Protein AF-A0A2P5XMX1-F1 (afdb_monomer_lite)

Foldseek 3Di:
DDDDDDDPPPCPPDDDLVPDDLVVLLVVLLPDALVVLVVQLVVDVSSVVSSQDLSSLVSNDDPCLVVLDDPPDDDPGSVRVVVVCVVPVVSVCPPDDPPPPDDD

Structure (mmCIF, N/CA/C/O backbone):
data_AF-A0A2P5XMX1-F1
#
_entry.id   AF-A0A2P5XMX1-F1
#
loop_
_atom_site.group_PDB
_atom_site.id
_atom_site.type_symbol
_atom_site.label_atom_id
_atom_site.label_alt_id
_atom_site.label_comp_id
_atom_site.label_asym_id
_atom_site.label_entity_id
_atom_site.label_seq_id
_atom_site.pdbx_PDB_ins_code
_atom_site.Cartn_x
_atom_site.Cartn_y
_atom_site.Cartn_z
_atom_site.occupancy
_atom_site.B_iso_or_equiv
_atom_site.auth_seq_id
_atom_site.auth_comp_id
_atom_site.auth_asym_id
_atom_site.auth_atom_id
_atom_site.pdbx_PDB_model_num
ATOM 1 N N . MET A 1 1 ? 3.259 -7.340 -61.001 1.00 43.78 1 MET A N 1
ATOM 2 C CA . MET A 1 1 ? 2.345 -7.629 -59.879 1.00 43.78 1 MET A CA 1
ATOM 3 C C . MET A 1 1 ? 3.199 -8.275 -58.802 1.00 43.78 1 MET A C 1
ATOM 5 O O . MET A 1 1 ? 3.429 -9.470 -58.865 1.00 43.78 1 MET A O 1
ATOM 9 N N . GLU A 1 2 ? 3.802 -7.479 -57.920 1.00 40.09 2 GLU A N 1
ATOM 10 C CA . GLU A 1 2 ? 4.552 -8.007 -56.773 1.00 40.09 2 GLU A CA 1
ATOM 11 C C . GLU A 1 2 ? 3.917 -7.401 -55.525 1.00 40.09 2 GLU A C 1
ATOM 13 O O . GLU A 1 2 ? 4.045 -6.212 -55.240 1.00 40.09 2 GLU A O 1
ATOM 18 N N . GLU A 1 3 ? 3.112 -8.222 -54.863 1.00 47.44 3 GLU A N 1
ATOM 19 C CA . GLU A 1 3 ? 2.411 -7.895 -53.634 1.00 47.44 3 GLU A CA 1
ATOM 20 C C . GLU A 1 3 ? 3.417 -7.974 -52.480 1.00 47.44 3 GLU A C 1
ATOM 22 O O . GLU A 1 3 ? 3.814 -9.058 -52.052 1.00 47.44 3 GLU A O 1
ATOM 27 N N . ARG A 1 4 ? 3.866 -6.824 -51.970 1.00 54.03 4 ARG A N 1
ATOM 28 C CA . ARG A 1 4 ? 4.616 -6.785 -50.711 1.00 54.03 4 ARG A CA 1
ATOM 29 C C . ARG A 1 4 ? 3.644 -6.605 -49.559 1.00 54.03 4 ARG A C 1
ATOM 31 O O . ARG A 1 4 ? 3.264 -5.499 -49.194 1.00 54.03 4 ARG A O 1
ATOM 38 N N . LYS A 1 5 ? 3.261 -7.753 -49.006 1.00 51.47 5 LYS A N 1
ATOM 39 C CA . LYS A 1 5 ? 2.543 -7.939 -47.747 1.00 51.47 5 LYS A CA 1
ATOM 40 C C . LYS A 1 5 ? 3.313 -7.265 -46.606 1.00 51.47 5 LYS A C 1
ATOM 42 O O . LYS A 1 5 ? 4.246 -7.838 -46.044 1.00 51.47 5 LYS A O 1
ATOM 47 N N . GLY A 1 6 ? 2.933 -6.029 -46.291 1.00 54.59 6 GLY A N 1
ATOM 48 C CA . GLY A 1 6 ? 3.405 -5.307 -45.115 1.00 54.59 6 GLY A CA 1
ATOM 49 C C . GLY A 1 6 ? 2.966 -6.046 -43.855 1.00 54.59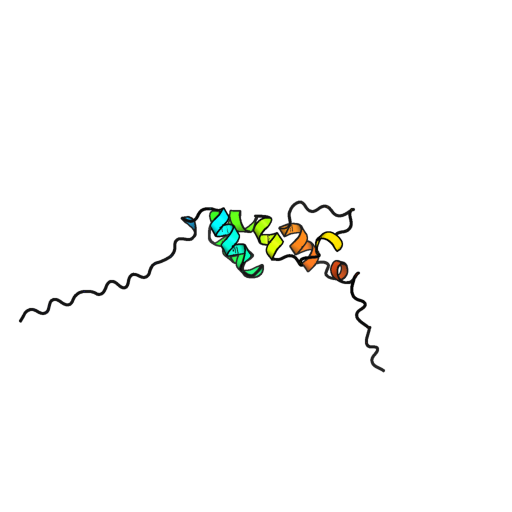 6 GLY A C 1
ATOM 50 O O . GLY A 1 6 ? 1.775 -6.186 -43.584 1.00 54.59 6 GLY A O 1
ATOM 51 N N . LYS A 1 7 ? 3.940 -6.569 -43.112 1.00 53.81 7 LYS A N 1
ATOM 52 C CA . LYS A 1 7 ? 3.756 -7.155 -41.784 1.00 53.81 7 LYS A CA 1
ATOM 53 C C . LYS A 1 7 ? 3.284 -6.029 -40.862 1.00 53.81 7 LYS A C 1
ATOM 55 O O . LYS A 1 7 ? 4.067 -5.148 -40.527 1.00 53.81 7 LYS A O 1
ATOM 60 N N . GLY A 1 8 ? 2.002 -6.030 -40.506 1.00 50.06 8 GLY A N 1
ATOM 61 C CA . GLY A 1 8 ? 1.496 -5.190 -39.429 1.00 50.06 8 GLY A CA 1
ATOM 62 C C . GLY A 1 8 ? 2.151 -5.642 -38.132 1.00 50.06 8 GLY A C 1
ATOM 63 O O . GLY A 1 8 ? 1.774 -6.671 -37.574 1.00 50.06 8 GLY A O 1
ATOM 64 N N . GLU A 1 9 ? 3.175 -4.920 -37.695 1.00 50.25 9 GLU A N 1
ATOM 65 C CA . GLU A 1 9 ? 3.702 -5.053 -36.348 1.00 50.25 9 GLU A CA 1
ATOM 66 C C . GLU A 1 9 ? 2.645 -4.462 -35.415 1.00 50.25 9 GLU A C 1
ATOM 68 O O . GLU A 1 9 ? 2.425 -3.253 -35.359 1.00 50.25 9 GLU A O 1
ATOM 73 N N . VAL A 1 10 ? 1.889 -5.341 -34.763 1.00 60.31 10 VAL A N 1
ATOM 74 C CA . VAL A 1 10 ? 0.963 -4.938 -33.712 1.00 60.31 10 VAL A CA 1
ATOM 75 C C . VAL A 1 10 ? 1.844 -4.452 -32.569 1.00 60.31 10 VAL A C 1
ATOM 77 O O . VAL A 1 10 ? 2.467 -5.265 -31.890 1.00 60.31 10 VAL A O 1
ATOM 80 N N . MET A 1 11 ? 1.950 -3.135 -32.387 1.00 56.75 11 MET A N 1
ATOM 81 C CA . MET A 1 11 ? 2.649 -2.557 -31.244 1.00 56.75 11 MET A CA 1
ATOM 82 C C . MET A 1 11 ? 1.837 -2.871 -29.988 1.00 56.75 11 MET A C 1
ATOM 84 O O . MET A 1 11 ? 1.002 -2.089 -29.540 1.00 56.75 11 MET A O 1
ATOM 88 N N . SER A 1 12 ? 2.048 -4.066 -29.439 1.00 58.38 12 SER A N 1
ATOM 89 C CA . SER A 1 12 ? 1.641 -4.405 -28.085 1.00 58.38 12 SER A CA 1
ATOM 90 C C . SER A 1 12 ? 2.536 -3.595 -27.159 1.00 58.38 12 SER A C 1
ATOM 92 O O . SER A 1 12 ? 3.596 -4.061 -26.751 1.00 58.38 12 SER A O 1
ATOM 94 N N . GLY A 1 13 ? 2.145 -2.348 -26.892 1.00 63.28 13 GLY A N 1
ATOM 95 C CA . GLY A 1 13 ? 2.821 -1.489 -25.932 1.00 63.28 13 GLY A CA 1
ATOM 96 C C . GLY A 1 13 ? 2.723 -2.113 -24.546 1.00 63.28 13 GLY A C 1
ATOM 97 O O . GLY A 1 13 ? 1.751 -1.897 -23.829 1.00 63.28 13 GLY A O 1
ATOM 98 N N . THR A 1 14 ? 3.710 -2.923 -24.174 1.00 70.50 14 THR A N 1
ATOM 99 C CA . THR A 1 14 ? 3.880 -3.377 -22.799 1.00 70.50 14 THR A CA 1
ATOM 100 C C . THR A 1 14 ? 4.365 -2.183 -21.989 1.00 70.50 14 THR A C 1
ATOM 102 O O . THR A 1 14 ? 5.472 -1.693 -22.211 1.00 70.50 14 THR A O 1
ATOM 105 N N . LEU A 1 15 ? 3.529 -1.685 -21.079 1.00 76.25 15 LEU A N 1
ATOM 106 C CA . LEU A 1 15 ? 3.942 -0.670 -20.116 1.00 76.25 15 LEU A CA 1
ATOM 107 C C . LEU A 1 15 ? 4.872 -1.321 -19.091 1.00 76.25 15 LEU A C 1
ATOM 109 O O . LEU A 1 15 ? 4.445 -2.184 -18.322 1.00 76.25 15 LEU A O 1
ATOM 113 N N . ASP A 1 16 ? 6.134 -0.903 -19.079 1.00 84.50 16 ASP A N 1
ATOM 114 C CA . ASP A 1 16 ? 7.068 -1.286 -18.028 1.00 84.50 16 ASP A CA 1
ATOM 115 C C . ASP A 1 16 ? 6.829 -0.418 -16.787 1.00 84.50 16 ASP A C 1
ATOM 117 O O . ASP A 1 16 ? 7.285 0.723 -16.697 1.00 84.50 16 ASP A O 1
ATOM 121 N N . LEU A 1 17 ? 6.096 -0.970 -15.817 1.00 84.56 17 LEU A N 1
ATOM 122 C CA . LEU A 1 17 ? 5.835 -0.308 -14.538 1.00 84.56 17 LEU A CA 1
ATOM 123 C C . LEU A 1 17 ? 7.125 -0.002 -13.767 1.00 84.56 17 LEU A C 1
ATOM 125 O O . LEU A 1 17 ? 7.126 0.922 -12.960 1.00 84.56 17 LEU A O 1
ATOM 129 N N . SER A 1 18 ? 8.214 -0.743 -14.004 1.00 81.56 18 SER A N 1
ATOM 130 C CA . SER A 1 18 ? 9.486 -0.527 -13.307 1.00 81.56 18 SER A CA 1
ATOM 131 C C . SER A 1 18 ? 10.253 0.705 -13.798 1.00 81.56 18 SER A C 1
ATOM 133 O O . SER A 1 18 ? 11.106 1.215 -13.075 1.00 81.56 18 SER A O 1
ATOM 135 N N . ALA A 1 19 ? 9.912 1.227 -14.981 1.00 88.06 19 ALA A N 1
ATOM 136 C CA . ALA A 1 19 ? 10.492 2.448 -15.533 1.00 88.06 19 ALA A CA 1
ATOM 137 C C . ALA A 1 19 ? 9.829 3.732 -14.996 1.00 88.06 19 ALA A C 1
ATOM 139 O O . ALA A 1 19 ? 10.305 4.837 -15.268 1.00 88.06 19 ALA A O 1
ATOM 140 N N . LEU A 1 20 ? 8.720 3.612 -14.257 1.00 92.06 20 LEU A N 1
ATOM 141 C CA . LEU A 1 20 ? 8.031 4.752 -13.661 1.00 92.06 20 LEU A CA 1
ATOM 142 C C . LEU A 1 20 ? 8.734 5.206 -12.369 1.00 92.06 20 LEU A C 1
ATOM 144 O O . LEU A 1 20 ? 9.273 4.378 -11.633 1.00 92.06 20 LEU A O 1
ATOM 148 N N . PRO A 1 21 ? 8.683 6.507 -12.027 1.00 94.50 21 PRO A N 1
ATOM 149 C CA . PRO A 1 21 ? 9.100 6.978 -10.712 1.00 94.50 21 PRO A CA 1
ATOM 150 C C . PRO A 1 21 ? 8.340 6.260 -9.590 1.00 94.50 21 PRO A C 1
ATOM 152 O O . PRO A 1 21 ? 7.146 5.979 -9.723 1.00 94.50 21 PRO A O 1
ATOM 155 N N . LEU A 1 22 ? 9.008 6.022 -8.458 1.00 93.81 22 LEU A N 1
ATOM 156 C CA . LEU A 1 22 ? 8.426 5.292 -7.327 1.00 93.81 22 LEU A CA 1
ATOM 157 C C . LEU A 1 22 ? 7.114 5.919 -6.827 1.00 93.81 22 LEU A C 1
ATOM 159 O O . LEU A 1 22 ? 6.179 5.193 -6.496 1.00 93.81 22 LEU A O 1
ATOM 163 N N . ASP A 1 23 ? 7.012 7.247 -6.827 1.00 95.06 23 ASP A N 1
ATOM 164 C CA . ASP A 1 23 ? 5.797 7.961 -6.419 1.00 95.06 23 ASP A CA 1
ATOM 165 C C . ASP A 1 23 ? 4.618 7.686 -7.360 1.00 95.06 23 ASP A C 1
ATOM 167 O O . ASP A 1 23 ? 3.486 7.510 -6.909 1.00 95.06 23 ASP A O 1
ATOM 171 N N . CYS A 1 24 ? 4.873 7.574 -8.669 1.00 95.69 24 CYS A N 1
ATOM 172 C CA . CYS A 1 24 ? 3.848 7.206 -9.643 1.00 95.69 24 CYS A CA 1
ATOM 173 C C . CYS A 1 24 ? 3.370 5.770 -9.418 1.00 95.69 24 CYS A C 1
ATOM 175 O O . CYS A 1 24 ? 2.169 5.516 -9.442 1.00 95.69 24 CYS A O 1
ATOM 177 N N . ILE A 1 25 ? 4.295 4.841 -9.159 1.00 96.06 25 ILE A N 1
ATOM 178 C CA . ILE A 1 25 ? 3.961 3.447 -8.837 1.00 96.06 25 ILE A CA 1
ATOM 179 C C . ILE A 1 25 ? 3.129 3.392 -7.551 1.00 96.06 25 ILE A C 1
ATOM 181 O O . ILE A 1 25 ? 2.081 2.755 -7.518 1.00 96.06 25 ILE A O 1
ATOM 185 N N . THR A 1 26 ? 3.556 4.108 -6.512 1.00 97.19 26 THR A N 1
ATOM 186 C CA . THR A 1 26 ? 2.865 4.213 -5.217 1.00 97.19 26 THR A CA 1
ATOM 187 C C . THR A 1 26 ? 1.437 4.726 -5.399 1.00 97.19 26 THR A C 1
ATOM 189 O O . THR A 1 26 ? 0.498 4.135 -4.868 1.00 97.19 26 THR A O 1
ATOM 192 N N . LEU A 1 27 ? 1.255 5.775 -6.208 1.00 96.44 27 LEU A N 1
ATOM 193 C CA . LEU A 1 27 ? -0.058 6.320 -6.542 1.00 96.44 27 LEU A CA 1
ATOM 194 C C . LEU A 1 27 ? -0.920 5.320 -7.323 1.00 96.44 27 LEU A C 1
ATOM 196 O O . LEU A 1 27 ? -2.097 5.174 -7.032 1.00 96.44 27 LEU A O 1
ATOM 200 N N . ILE A 1 28 ? -0.358 4.600 -8.297 1.00 95.81 28 ILE A N 1
ATOM 201 C CA . ILE A 1 28 ? -1.102 3.559 -9.021 1.00 95.81 28 ILE A CA 1
ATOM 202 C C . ILE A 1 28 ? -1.591 2.485 -8.044 1.00 95.81 28 ILE A C 1
ATOM 204 O O . ILE A 1 28 ? -2.759 2.104 -8.087 1.00 95.81 28 ILE A O 1
ATOM 208 N N . ILE A 1 29 ? -0.720 2.020 -7.144 1.00 96.69 29 ILE A N 1
ATOM 209 C CA . ILE A 1 29 ? -1.051 0.973 -6.172 1.00 96.69 29 ILE A CA 1
ATOM 210 C C . ILE A 1 29 ? -2.107 1.450 -5.169 1.00 96.69 29 ILE A C 1
ATOM 212 O O . ILE A 1 29 ? -2.976 0.657 -4.809 1.00 96.69 29 ILE A O 1
ATOM 216 N N . SER A 1 30 ? -2.105 2.720 -4.757 1.00 97.25 30 SER A N 1
ATOM 217 C CA . SER A 1 30 ? -3.128 3.254 -3.844 1.00 97.25 30 SER A CA 1
ATOM 218 C C . SER A 1 30 ? -4.545 3.249 -4.444 1.00 97.25 30 SER A C 1
ATOM 220 O O . SER A 1 30 ? -5.529 3.219 -3.712 1.00 97.25 30 SER A O 1
ATOM 222 N N . PHE A 1 31 ? -4.677 3.188 -5.774 1.00 96.19 31 PHE A N 1
ATOM 223 C CA . PHE A 1 31 ? -5.966 2.996 -6.453 1.00 96.19 31 PHE A CA 1
ATOM 224 C C . PHE A 1 31 ? -6.369 1.524 -6.637 1.00 96.19 31 PHE A C 1
ATOM 226 O O . PHE A 1 31 ? -7.438 1.241 -7.182 1.00 96.19 31 PHE A O 1
ATOM 233 N N . THR A 1 32 ? -5.533 0.575 -6.214 1.00 96.12 32 THR A N 1
ATOM 234 C CA . THR A 1 32 ? -5.844 -0.861 -6.275 1.00 96.12 32 THR A CA 1
ATOM 235 C C . THR A 1 32 ? -6.531 -1.346 -4.997 1.00 96.12 32 THR A C 1
ATOM 237 O O . THR A 1 32 ? -6.828 -0.566 -4.096 1.00 96.12 32 THR A O 1
ATOM 240 N N . SER A 1 33 ? -6.819 -2.646 -4.897 1.00 96.12 33 SER A N 1
ATOM 241 C CA . SER A 1 33 ? -7.261 -3.235 -3.633 1.00 96.12 33 SER A CA 1
ATOM 242 C C . SER A 1 33 ? -6.062 -3.637 -2.755 1.00 96.12 33 SER A C 1
ATOM 244 O O . SER A 1 33 ? -5.008 -3.991 -3.288 1.00 96.12 33 SER A O 1
ATOM 246 N N . PRO A 1 34 ? -6.217 -3.721 -1.419 1.00 95.56 34 PRO A N 1
ATOM 247 C CA . PRO A 1 34 ? -5.166 -4.225 -0.525 1.00 95.56 34 PRO A CA 1
ATOM 248 C C . PRO A 1 34 ? -4.650 -5.615 -0.923 1.00 95.56 34 PRO A C 1
ATOM 250 O O . PRO A 1 34 ? -3.466 -5.921 -0.801 1.00 95.56 34 PRO A O 1
ATOM 253 N N . ARG A 1 35 ? -5.541 -6.468 -1.449 1.00 95.94 35 ARG A N 1
ATOM 254 C CA . ARG A 1 35 ? -5.185 -7.796 -1.958 1.00 95.94 35 ARG A CA 1
ATOM 255 C C . ARG A 1 35 ? -4.294 -7.706 -3.194 1.00 95.94 35 ARG A C 1
ATOM 257 O O . ARG A 1 35 ? -3.359 -8.495 -3.315 1.00 95.94 35 ARG A O 1
ATOM 264 N N . ASP A 1 36 ? -4.599 -6.793 -4.108 1.00 96.69 36 ASP A N 1
ATOM 265 C CA . ASP A 1 36 ? -3.814 -6.608 -5.327 1.00 96.69 36 ASP A CA 1
ATOM 266 C C . ASP A 1 36 ? -2.462 -5.973 -5.012 1.00 96.69 36 ASP A C 1
ATOM 268 O O . ASP A 1 36 ? -1.455 -6.454 -5.521 1.00 96.69 36 ASP A O 1
ATOM 272 N N . ALA A 1 37 ? -2.403 -5.011 -4.087 1.00 96.62 37 ALA A N 1
ATOM 273 C CA . ALA A 1 37 ? -1.145 -4.474 -3.572 1.00 96.62 37 ALA A CA 1
ATOM 274 C C . ALA A 1 37 ? -0.225 -5.593 -3.042 1.00 96.62 37 ALA A C 1
ATOM 276 O O . ALA A 1 37 ? 0.924 -5.699 -3.462 1.00 96.62 37 ALA A O 1
ATOM 277 N N . CYS A 1 38 ? -0.745 -6.510 -2.216 1.00 94.81 38 CYS A N 1
ATOM 278 C CA . CYS A 1 38 ? 0.023 -7.668 -1.737 1.00 94.81 38 CYS A CA 1
ATOM 279 C C . CYS A 1 38 ? 0.491 -8.619 -2.851 1.00 94.81 38 CYS A C 1
ATOM 281 O O . CYS A 1 38 ? 1.466 -9.339 -2.669 1.00 94.81 38 CYS A O 1
ATOM 283 N N . ARG A 1 39 ? -0.208 -8.685 -3.989 1.00 96.56 39 ARG A N 1
ATOM 284 C CA . ARG A 1 39 ? 0.227 -9.491 -5.141 1.00 96.56 39 ARG A CA 1
ATOM 285 C C . ARG A 1 39 ? 1.294 -8.768 -5.951 1.00 96.56 39 ARG A C 1
ATOM 287 O O . ARG A 1 39 ? 2.252 -9.399 -6.384 1.00 96.56 39 ARG A O 1
ATOM 294 N N . LEU A 1 40 ? 1.134 -7.459 -6.135 1.00 95.06 40 LEU A N 1
ATOM 295 C CA . LEU A 1 40 ? 2.079 -6.607 -6.851 1.00 95.06 40 LEU A CA 1
ATOM 296 C C . LEU A 1 40 ? 3.440 -6.560 -6.153 1.00 95.06 40 LEU A C 1
ATOM 298 O O . LEU A 1 40 ? 4.459 -6.560 -6.841 1.00 95.06 40 LEU A O 1
ATOM 302 N N . SER A 1 41 ? 3.476 -6.612 -4.817 1.00 95.38 41 SER A N 1
ATOM 303 C CA . SER A 1 41 ? 4.731 -6.630 -4.053 1.00 95.38 41 SER A CA 1
ATOM 304 C C . SER A 1 41 ? 5.652 -7.800 -4.420 1.00 95.38 41 SER A C 1
ATOM 306 O O . SER A 1 41 ? 6.869 -7.692 -4.319 1.00 95.38 41 SER A O 1
ATOM 308 N N . LEU A 1 42 ? 5.090 -8.913 -4.901 1.00 95.94 42 LEU A N 1
ATOM 309 C CA . LEU A 1 42 ? 5.840 -10.117 -5.263 1.00 95.94 42 LEU A CA 1
ATOM 310 C C . LEU A 1 42 ? 6.402 -10.079 -6.692 1.00 95.94 42 LEU A C 1
ATOM 312 O O . LEU A 1 42 ? 7.178 -10.957 -7.062 1.00 95.94 42 LEU A O 1
ATOM 316 N N . VAL A 1 43 ? 5.996 -9.103 -7.508 1.00 93.12 43 VAL A N 1
ATOM 317 C CA . VAL A 1 43 ? 6.340 -9.052 -8.938 1.00 93.12 43 VAL A CA 1
ATOM 318 C C . VAL A 1 43 ? 7.710 -8.415 -9.169 1.00 93.12 43 VAL A C 1
ATOM 320 O O . VAL A 1 43 ? 8.466 -8.877 -10.020 1.00 93.12 43 VAL A O 1
ATOM 323 N N . SER A 1 44 ? 8.045 -7.352 -8.434 1.00 92.50 44 SER A N 1
ATOM 324 C CA . SER A 1 44 ? 9.334 -6.665 -8.561 1.00 92.50 44 SER A CA 1
ATOM 325 C C . SER A 1 44 ? 9.718 -5.933 -7.279 1.00 92.50 44 SER A C 1
ATOM 327 O O . SER A 1 44 ? 8.873 -5.618 -6.443 1.00 92.50 44 SER A O 1
ATOM 329 N N . THR A 1 45 ? 11.002 -5.607 -7.137 1.00 93.50 45 THR A N 1
ATOM 330 C CA . THR A 1 45 ? 11.510 -4.842 -5.989 1.00 93.50 45 THR A CA 1
ATOM 331 C C . THR A 1 45 ? 10.938 -3.427 -5.932 1.00 93.50 45 THR A C 1
ATOM 333 O O . THR A 1 45 ? 10.615 -2.959 -4.846 1.00 93.50 45 THR A O 1
ATOM 336 N N . ALA A 1 46 ? 10.752 -2.767 -7.080 1.00 93.56 46 ALA A N 1
ATOM 337 C CA . ALA A 1 46 ? 10.145 -1.437 -7.149 1.00 93.56 46 ALA A CA 1
ATOM 338 C C . ALA A 1 46 ? 8.682 -1.452 -6.679 1.00 93.56 46 ALA A C 1
ATOM 340 O O . ALA A 1 46 ? 8.273 -0.593 -5.898 1.00 93.56 46 ALA A O 1
ATOM 341 N N . LEU A 1 47 ? 7.912 -2.463 -7.103 1.00 94.69 47 LEU A N 1
ATOM 342 C CA . LEU A 1 47 ? 6.542 -2.654 -6.634 1.00 94.69 47 LEU A CA 1
ATOM 343 C C . LEU A 1 47 ? 6.522 -2.985 -5.143 1.00 94.69 47 LEU A C 1
ATOM 345 O O . LEU A 1 47 ? 5.750 -2.372 -4.419 1.00 94.69 47 LEU A O 1
ATOM 349 N N . ASN A 1 48 ? 7.407 -3.864 -4.664 1.00 95.88 48 ASN A N 1
ATOM 350 C CA . ASN A 1 48 ? 7.537 -4.159 -3.238 1.00 95.88 48 ASN A CA 1
ATOM 351 C C . ASN A 1 48 ? 7.789 -2.888 -2.411 1.00 95.88 48 ASN A C 1
ATOM 353 O O . ASN A 1 48 ? 7.088 -2.624 -1.438 1.00 95.88 48 ASN A O 1
ATOM 357 N N . SER A 1 49 ? 8.747 -2.057 -2.827 1.00 95.62 49 SER A N 1
ATOM 358 C CA . SER A 1 49 ? 9.039 -0.787 -2.157 1.00 95.62 49 SER A CA 1
ATOM 359 C C . SER A 1 49 ? 7.832 0.150 -2.141 1.00 95.62 49 SER A C 1
ATOM 361 O O . SER A 1 49 ? 7.539 0.737 -1.102 1.00 95.62 49 SER A O 1
ATOM 363 N N . ALA A 1 50 ? 7.098 0.256 -3.251 1.00 96.06 50 ALA A N 1
ATOM 364 C CA . ALA A 1 50 ? 5.878 1.057 -3.309 1.00 96.06 50 ALA A CA 1
ATOM 365 C C . ALA A 1 50 ? 4.778 0.493 -2.394 1.00 96.06 50 ALA A C 1
ATOM 367 O O . ALA A 1 50 ? 4.113 1.247 -1.689 1.00 96.06 50 ALA A O 1
ATOM 368 N N . THR A 1 51 ? 4.611 -0.832 -2.343 1.00 96.50 51 THR A N 1
ATOM 369 C CA . THR A 1 51 ? 3.603 -1.484 -1.495 1.00 96.50 51 THR A CA 1
ATOM 370 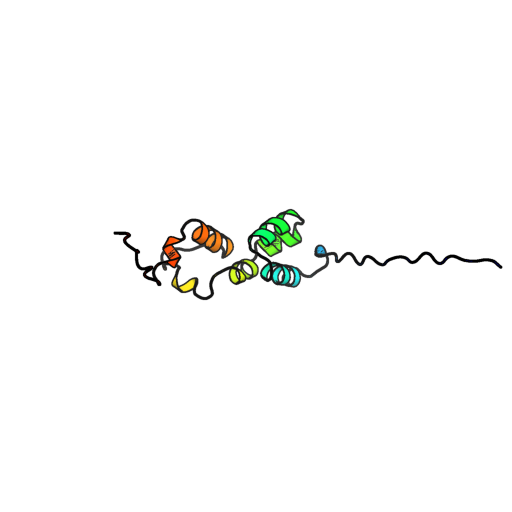C C . THR A 1 51 ? 3.908 -1.403 -0.009 1.00 96.50 51 THR A C 1
ATOM 372 O O . THR A 1 51 ? 2.992 -1.577 0.779 1.00 96.50 51 THR A O 1
ATOM 375 N N . GLU A 1 52 ? 5.146 -1.133 0.406 1.00 95.62 52 GLU A N 1
ATOM 376 C CA . GLU A 1 52 ? 5.464 -0.878 1.818 1.00 95.62 52 GLU A CA 1
ATOM 377 C C . GLU A 1 52 ? 5.251 0.592 2.224 1.00 95.62 52 GLU A C 1
ATOM 379 O O . GLU A 1 52 ? 5.374 0.922 3.401 1.00 95.62 52 GLU A O 1
ATOM 384 N N . SER A 1 53 ? 4.910 1.479 1.282 1.00 96.56 53 SER A N 1
ATOM 385 C CA . SER A 1 53 ? 4.706 2.904 1.553 1.00 96.56 53 SER A CA 1
ATOM 386 C C . SER A 1 53 ? 3.421 3.170 2.333 1.00 96.56 53 SER A C 1
ATOM 388 O O . SER A 1 53 ? 2.335 2.721 1.958 1.00 96.56 53 SER A O 1
ATOM 390 N N . ASP A 1 54 ? 3.513 4.008 3.365 1.00 96.25 54 ASP A N 1
ATOM 391 C CA . ASP A 1 54 ? 2.352 4.467 4.130 1.00 96.25 54 ASP A CA 1
ATOM 392 C C . ASP A 1 54 ? 1.312 5.185 3.258 1.00 96.25 54 ASP A C 1
ATOM 394 O O . ASP A 1 54 ? 0.124 5.106 3.560 1.00 96.25 54 ASP A O 1
ATOM 398 N N . ALA A 1 55 ? 1.714 5.831 2.159 1.00 95.69 55 ALA A N 1
ATOM 399 C CA . ALA A 1 55 ? 0.779 6.483 1.239 1.00 95.69 55 ALA A CA 1
ATOM 400 C C . ALA A 1 55 ? -0.193 5.483 0.584 1.00 95.69 55 ALA A C 1
ATOM 402 O O . ALA A 1 55 ? -1.368 5.797 0.388 1.00 95.69 55 ALA A O 1
ATOM 403 N N . VAL A 1 56 ? 0.271 4.259 0.294 1.00 97.44 56 VAL A N 1
ATOM 404 C CA . VAL A 1 56 ? -0.592 3.180 -0.211 1.00 97.44 56 VAL A CA 1
ATOM 405 C C . VAL A 1 56 ? -1.586 2.776 0.867 1.00 97.44 56 VAL A C 1
ATOM 407 O O . VAL A 1 56 ? -2.792 2.802 0.643 1.00 97.44 56 VAL A O 1
ATOM 410 N N . TRP A 1 57 ? -1.101 2.443 2.061 1.00 96.19 57 TRP A N 1
ATOM 411 C CA . TRP A 1 57 ? -1.966 1.908 3.113 1.00 96.19 57 TRP A CA 1
ATOM 412 C C . TRP A 1 57 ? -2.915 2.948 3.701 1.00 96.19 57 TRP A C 1
ATOM 414 O O . TRP A 1 57 ? -4.005 2.585 4.124 1.00 96.19 57 TRP A O 1
ATOM 424 N N . GLU A 1 58 ? -2.564 4.233 3.667 1.00 94.88 58 GLU A N 1
ATOM 425 C CA . GLU A 1 58 ? -3.479 5.324 4.011 1.00 94.88 58 GLU A CA 1
ATOM 426 C C . GLU A 1 58 ? -4.739 5.327 3.148 1.00 94.88 58 GLU A C 1
ATOM 428 O O . GLU A 1 58 ? -5.832 5.497 3.680 1.00 94.88 58 GLU A O 1
ATOM 433 N N . SER A 1 59 ? -4.606 5.078 1.841 1.00 94.44 59 SER A N 1
ATOM 434 C CA . SER A 1 59 ? -5.754 5.022 0.926 1.00 94.44 59 SER A CA 1
ATOM 435 C C . SER A 1 59 ? -6.700 3.849 1.209 1.00 94.44 59 SER A C 1
ATOM 437 O O . SER A 1 59 ? -7.884 3.904 0.879 1.00 94.44 59 SER A O 1
ATOM 439 N N . PHE A 1 60 ? -6.190 2.795 1.852 1.00 94.31 60 PHE A N 1
ATOM 440 C CA . PHE A 1 60 ? -6.954 1.602 2.211 1.00 94.31 60 PHE A CA 1
ATOM 441 C C . PHE A 1 60 ? -7.628 1.713 3.579 1.00 94.31 60 PHE A C 1
ATOM 443 O O . PHE A 1 60 ? -8.477 0.883 3.918 1.00 94.31 60 PHE A O 1
ATOM 450 N N . LEU A 1 61 ? -7.247 2.708 4.381 1.00 91.56 61 LEU A N 1
ATOM 451 C CA . LEU A 1 61 ? -7.804 2.924 5.706 1.00 91.56 61 LEU A CA 1
ATOM 452 C C . LEU A 1 61 ? -9.105 3.744 5.629 1.00 91.56 61 LEU A C 1
ATOM 454 O O . LEU A 1 61 ? -9.247 4.630 4.787 1.00 91.56 61 LEU A O 1
ATOM 458 N N . PRO A 1 62 ? -10.072 3.500 6.532 1.00 87.62 62 PRO A N 1
ATOM 459 C CA . PRO A 1 62 ? -11.265 4.338 6.638 1.00 87.62 62 PRO A CA 1
ATOM 460 C C . PRO A 1 62 ? -10.893 5.779 7.000 1.00 87.62 62 PRO A C 1
ATOM 462 O O . PRO A 1 62 ? -10.066 5.971 7.880 1.00 87.62 62 PRO A O 1
ATOM 465 N N . SER A 1 63 ? -11.548 6.800 6.441 1.00 84.06 63 SER A N 1
ATOM 466 C CA . SER A 1 63 ? -11.188 8.215 6.675 1.00 84.06 63 SER A CA 1
ATOM 467 C C . SER A 1 63 ? -11.132 8.634 8.155 1.00 84.06 63 SER A C 1
ATOM 469 O O . SER A 1 63 ? -10.382 9.534 8.511 1.00 84.06 63 SER A O 1
ATOM 471 N N . GLN A 1 64 ? -11.890 7.971 9.034 1.00 81.75 64 GLN A N 1
ATOM 472 C CA . GLN A 1 64 ? -11.885 8.201 10.483 1.00 81.75 64 GLN A CA 1
ATOM 473 C C . GLN A 1 64 ? -10.968 7.258 11.284 1.00 81.75 64 GLN A C 1
ATOM 475 O O . GLN A 1 64 ? -11.149 7.129 12.494 1.00 81.75 64 GLN A O 1
ATOM 480 N N . PHE A 1 65 ? -9.996 6.586 10.656 1.00 83.06 65 PHE A N 1
ATOM 481 C CA . PHE A 1 65 ? -9.142 5.602 11.335 1.00 83.06 65 PHE A CA 1
ATOM 482 C C . PHE A 1 65 ? -8.408 6.181 12.554 1.00 83.06 65 PHE A C 1
ATOM 484 O O . PHE A 1 65 ? -8.254 5.489 13.553 1.00 83.06 65 PHE A O 1
ATOM 491 N N . GLN A 1 66 ? -8.018 7.460 12.517 1.00 82.19 66 GLN A N 1
ATOM 492 C CA . GLN A 1 66 ? -7.329 8.127 13.628 1.00 82.19 66 GLN A CA 1
ATOM 493 C C . GLN A 1 66 ? -8.175 8.179 14.907 1.00 82.19 66 GLN A C 1
ATOM 495 O O . GLN A 1 66 ? -7.633 8.066 16.000 1.00 82.19 66 GLN A O 1
ATOM 500 N N . ALA A 1 67 ? -9.499 8.304 14.782 1.00 79.94 67 ALA A N 1
ATOM 501 C CA . ALA A 1 67 ? -10.409 8.290 15.927 1.00 79.94 67 ALA A CA 1
ATOM 502 C C . ALA A 1 67 ? -10.636 6.875 16.489 1.00 79.94 67 ALA A C 1
ATOM 504 O O . ALA A 1 67 ? -11.117 6.729 17.609 1.00 79.94 67 ALA A O 1
ATOM 505 N N . LEU A 1 68 ? -10.314 5.838 15.709 1.00 75.44 68 LEU A N 1
ATOM 506 C CA . LEU A 1 68 ? -10.463 4.436 16.103 1.00 75.44 68 LEU A CA 1
ATOM 507 C C . LEU A 1 68 ? -9.221 3.892 16.813 1.00 75.44 68 LEU A C 1
ATOM 509 O O . LEU A 1 68 ? -9.291 2.818 17.405 1.00 75.44 68 LEU A O 1
ATOM 513 N N . ILE A 1 69 ? -8.091 4.602 16.749 1.00 79.81 69 ILE A N 1
ATOM 514 C CA . ILE A 1 69 ? -6.835 4.176 17.365 1.00 79.81 69 ILE A CA 1
ATOM 515 C C . ILE A 1 69 ? -6.763 4.759 18.780 1.00 79.81 69 ILE A C 1
ATOM 517 O O . ILE A 1 69 ? -6.675 5.978 18.935 1.00 79.81 69 ILE A O 1
ATOM 521 N N . PRO A 1 70 ? -6.775 3.919 19.830 1.00 78.56 70 PRO A N 1
ATOM 5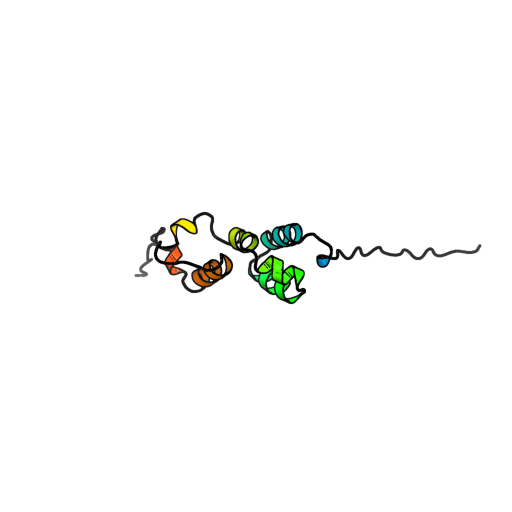22 C CA . PRO A 1 70 ? -6.467 4.363 21.181 1.00 78.56 70 PRO A CA 1
ATOM 523 C C . PRO A 1 70 ? -5.076 4.994 21.234 1.00 78.56 70 PRO A C 1
ATOM 525 O O . PRO A 1 70 ? -4.131 4.444 20.676 1.00 78.56 70 PRO A O 1
ATOM 528 N N . SER A 1 71 ? -4.911 6.078 21.993 1.00 77.25 71 SER A N 1
ATOM 529 C CA . SER A 1 71 ? -3.618 6.766 22.142 1.00 77.25 71 SER A CA 1
ATOM 530 C C . SER A 1 71 ? -2.500 5.890 22.732 1.00 77.25 71 SER A C 1
ATOM 532 O O . SER A 1 71 ? -1.335 6.268 22.677 1.00 77.25 71 SER A O 1
ATOM 534 N N . SER A 1 72 ? -2.842 4.741 23.325 1.00 79.06 72 SER A N 1
ATOM 535 C CA . SER A 1 72 ? -1.893 3.747 23.836 1.00 79.06 72 SER A CA 1
ATOM 536 C C . SER A 1 72 ? -1.340 2.809 22.760 1.00 79.06 72 SER A C 1
ATOM 538 O O . SER A 1 72 ? -0.350 2.126 23.019 1.00 79.06 72 SER A O 1
ATOM 540 N N . LEU A 1 73 ? -1.970 2.741 21.584 1.00 82.62 73 LEU A N 1
ATOM 541 C CA . LEU A 1 73 ? -1.516 1.916 20.472 1.00 82.62 73 LEU A CA 1
ATOM 542 C C . LEU A 1 73 ? -0.676 2.762 19.521 1.00 82.62 73 LEU A C 1
ATOM 544 O O . LEU A 1 73 ? -1.156 3.722 18.921 1.00 82.62 73 LEU A O 1
ATOM 548 N N . SER A 1 74 ? 0.584 2.373 19.359 1.00 84.00 74 SER A N 1
ATOM 549 C CA . SER A 1 74 ? 1.464 2.892 18.322 1.00 84.00 74 SER A CA 1
ATOM 550 C C . SER A 1 74 ? 1.742 1.793 17.304 1.00 84.00 74 SER A C 1
ATOM 552 O O . SER A 1 74 ? 1.995 0.640 17.652 1.00 84.00 74 SER A O 1
ATOM 554 N N . PHE A 1 75 ? 1.681 2.154 16.027 1.00 88.88 75 PHE A N 1
ATOM 555 C CA . PHE A 1 75 ? 2.006 1.260 14.922 1.00 88.88 75 PHE A CA 1
ATOM 556 C C . PHE A 1 75 ? 3.235 1.797 14.204 1.00 88.88 75 PHE A C 1
ATOM 558 O O . PHE A 1 75 ? 3.374 3.005 14.025 1.00 88.88 75 PHE A O 1
ATOM 565 N N . SER A 1 76 ? 4.117 0.895 13.773 1.00 91.44 76 SER A N 1
ATOM 566 C CA . SER A 1 76 ? 5.326 1.283 13.038 1.00 91.44 76 SER A CA 1
ATOM 567 C C . SER A 1 76 ? 5.035 1.729 11.601 1.00 91.44 76 SER A C 1
ATOM 569 O O . SER A 1 76 ? 5.890 2.366 10.993 1.00 91.44 76 SER A O 1
ATOM 571 N N . SER A 1 77 ? 3.877 1.359 11.045 1.00 94.06 77 SER A N 1
ATOM 572 C CA . SER A 1 77 ? 3.438 1.728 9.696 1.00 94.06 77 SER A CA 1
ATOM 573 C C . SER A 1 77 ? 1.917 1.641 9.567 1.00 94.06 77 SER A C 1
ATOM 575 O O . SER A 1 77 ? 1.245 0.932 10.328 1.00 94.06 77 SER A O 1
ATOM 577 N N . LYS A 1 78 ? 1.356 2.311 8.558 1.00 93.69 78 LYS A N 1
ATOM 578 C CA . LYS A 1 78 ? -0.076 2.227 8.224 1.00 93.69 78 LYS A CA 1
ATOM 579 C C . LYS A 1 78 ? -0.463 0.840 7.714 1.00 93.69 78 LYS A C 1
ATOM 581 O O . LYS A 1 78 ? -1.593 0.407 7.924 1.00 93.69 78 LYS A O 1
ATOM 586 N N . LYS A 1 79 ? 0.488 0.100 7.135 1.00 94.94 79 LYS A N 1
ATOM 587 C CA . LYS A 1 79 ? 0.323 -1.322 6.803 1.00 94.94 79 LYS A CA 1
ATOM 588 C C . LYS A 1 79 ? 0.048 -2.168 8.040 1.00 94.94 79 LYS A C 1
ATOM 590 O O . LYS A 1 79 ? -0.907 -2.937 8.065 1.00 94.94 79 LYS A O 1
ATOM 595 N N . GLN A 1 80 ? 0.877 -2.017 9.073 1.00 93.31 80 GLN A N 1
ATOM 596 C CA . GLN A 1 80 ? 0.694 -2.730 10.338 1.00 93.31 80 GLN A CA 1
ATOM 597 C C . GLN A 1 80 ? -0.644 -2.382 10.990 1.00 93.31 80 GLN A C 1
ATOM 599 O O . GLN A 1 80 ? -1.354 -3.277 11.445 1.00 93.31 80 GLN A O 1
ATOM 604 N N . LEU A 1 81 ? -1.014 -1.101 10.973 1.00 91.94 81 LEU A N 1
ATOM 605 C CA . LEU A 1 81 ? -2.325 -0.648 11.428 1.00 91.94 81 LEU A CA 1
ATOM 606 C C . LEU A 1 81 ? -3.467 -1.330 10.658 1.00 91.94 81 LEU A C 1
ATOM 608 O O . LEU A 1 81 ? -4.384 -1.862 11.278 1.00 91.94 81 LEU A O 1
ATOM 612 N N . TYR A 1 82 ? -3.409 -1.345 9.322 1.00 91.81 82 TYR A N 1
ATOM 613 C CA . TYR A 1 82 ? -4.427 -1.988 8.490 1.00 91.81 82 TYR A CA 1
ATOM 614 C C . TYR A 1 82 ? -4.599 -3.470 8.851 1.00 91.81 82 TYR A C 1
ATOM 616 O O . TYR A 1 82 ? -5.717 -3.923 9.085 1.00 91.81 82 TYR A O 1
ATOM 624 N N . LEU A 1 83 ? -3.493 -4.213 8.959 1.00 90.88 83 LEU A N 1
ATOM 625 C CA . LEU A 1 83 ? -3.525 -5.634 9.319 1.00 90.88 83 LEU A CA 1
ATOM 626 C C . LEU A 1 83 ? -4.113 -5.854 10.719 1.00 90.88 83 LEU A C 1
ATOM 628 O O . LEU A 1 83 ? -4.975 -6.713 10.893 1.00 90.88 83 LEU A O 1
ATOM 632 N N . SER A 1 84 ? -3.725 -5.028 11.693 1.00 88.81 84 SER A N 1
ATOM 633 C CA . SER A 1 84 ? -4.255 -5.104 13.058 1.00 88.81 84 SER A CA 1
ATOM 634 C C . SER A 1 84 ? -5.767 -4.859 13.115 1.00 88.81 84 SER A C 1
ATOM 636 O O . SER A 1 84 ? -6.472 -5.557 13.847 1.00 88.81 84 SER A O 1
ATOM 638 N N . LEU A 1 85 ? -6.284 -3.923 12.308 1.00 85.88 85 LEU A N 1
ATOM 639 C CA . LEU A 1 85 ? -7.724 -3.674 12.177 1.00 85.88 85 LEU A CA 1
ATOM 640 C C . LEU A 1 85 ? -8.463 -4.857 11.538 1.00 85.88 85 LEU A C 1
ATOM 642 O O . LEU A 1 85 ? -9.581 -5.164 11.951 1.00 85.88 85 LEU A O 1
ATOM 646 N N . CYS A 1 86 ? -7.856 -5.536 10.559 1.00 85.94 86 CYS A N 1
ATOM 647 C CA . CYS A 1 86 ? -8.430 -6.750 9.973 1.00 85.94 86 CYS A CA 1
ATOM 648 C C . CYS A 1 86 ? -8.517 -7.902 10.984 1.00 85.94 86 CYS A C 1
ATOM 650 O O . CYS A 1 86 ? -9.491 -8.652 10.967 1.00 85.94 86 CYS A O 1
ATOM 652 N N . GLU A 1 87 ? -7.522 -8.038 11.860 1.00 85.75 87 GLU A N 1
ATOM 653 C CA . GLU A 1 87 ? -7.498 -9.062 12.910 1.00 85.75 87 GLU A CA 1
ATOM 654 C C . GLU A 1 87 ? -8.438 -8.731 14.079 1.00 85.75 87 GLU A C 1
ATOM 656 O O . GLU A 1 87 ? -8.995 -9.634 14.703 1.00 85.75 87 GLU A O 1
ATOM 661 N N . ASN A 1 88 ? -8.656 -7.441 14.357 1.00 80.19 88 ASN A N 1
ATOM 662 C CA . ASN A 1 88 ? -9.429 -6.955 15.500 1.00 80.19 88 ASN A CA 1
ATOM 663 C C . ASN A 1 88 ? -10.577 -6.026 15.054 1.00 80.19 88 ASN A C 1
ATOM 665 O O . ASN A 1 88 ? -10.557 -4.825 15.347 1.00 80.19 88 ASN A O 1
ATOM 669 N N . PRO A 1 89 ? -11.629 -6.558 14.400 1.00 68.12 89 PRO A N 1
ATOM 670 C CA . PRO A 1 89 ? -12.723 -5.748 13.851 1.00 68.12 89 PRO A CA 1
ATOM 671 C C . PRO A 1 89 ? -13.523 -4.978 14.919 1.00 68.12 89 PRO A C 1
ATOM 673 O O . PRO A 1 89 ? -14.216 -4.013 14.601 1.00 68.12 89 PRO A O 1
ATOM 676 N N . LEU A 1 90 ? -13.401 -5.360 16.196 1.00 61.50 90 LEU A N 1
ATOM 677 C CA . LEU A 1 90 ? -14.085 -4.728 17.329 1.00 61.50 90 LEU A CA 1
ATOM 678 C C . LEU A 1 90 ? -13.592 -3.299 17.631 1.00 61.50 90 LEU A C 1
ATOM 680 O O . LEU A 1 90 ? -14.331 -2.528 18.241 1.00 61.50 90 LEU A O 1
ATOM 684 N N . LEU A 1 91 ? -12.397 -2.902 17.166 1.00 57.31 91 LEU A N 1
ATOM 685 C CA . LEU A 1 91 ? -11.909 -1.513 17.274 1.00 57.31 91 LEU A CA 1
ATOM 686 C C . LEU A 1 91 ? -12.752 -0.524 16.445 1.00 57.31 91 LEU A C 1
ATOM 688 O O . LEU A 1 91 ? -12.767 0.671 16.725 1.00 57.31 91 LEU A O 1
ATOM 692 N N . ILE A 1 92 ? -13.505 -1.017 15.456 1.00 54.50 92 ILE A N 1
ATOM 693 C CA . ILE A 1 92 ? -14.362 -0.210 14.573 1.00 54.50 92 ILE A CA 1
ATOM 694 C C . ILE A 1 92 ? -15.777 -0.032 15.169 1.00 54.50 92 ILE A C 1
ATOM 696 O O . ILE A 1 92 ? -16.527 0.864 14.774 1.00 54.50 92 ILE A O 1
ATOM 700 N N . GLU A 1 93 ? -16.162 -0.850 16.153 1.00 51.53 93 GLU A N 1
ATOM 701 C CA . GLU A 1 93 ? -17.540 -0.921 16.663 1.00 51.53 93 GLU A CA 1
ATOM 702 C C . GLU A 1 93 ? -17.859 0.120 17.753 1.00 51.53 93 GLU A C 1
ATOM 704 O O . GLU A 1 93 ? -19.025 0.339 18.086 1.00 51.53 93 GLU A O 1
ATOM 709 N N . ALA A 1 94 ? -16.861 0.856 18.255 1.00 51.25 94 ALA A N 1
ATOM 710 C CA . ALA A 1 94 ? -17.058 1.882 19.287 1.00 51.25 94 ALA A CA 1
ATOM 711 C C . ALA A 1 94 ? -17.897 3.103 18.829 1.00 51.25 94 ALA A C 1
ATOM 713 O O . ALA A 1 94 ? -18.220 3.963 19.645 1.00 51.25 94 ALA A O 1
ATOM 714 N N . GLY A 1 95 ? -18.287 3.176 17.546 1.00 52.34 95 GLY A N 1
ATOM 715 C CA . GLY A 1 95 ? -19.130 4.242 16.985 1.00 52.34 95 GLY A CA 1
ATOM 716 C C . GLY A 1 95 ? -20.505 3.813 16.453 1.00 52.34 95 GLY A C 1
ATOM 717 O O . GLY A 1 95 ? -21.318 4.674 16.117 1.00 52.34 95 GLY A O 1
ATOM 718 N N . ARG A 1 96 ? -20.818 2.513 16.368 1.00 50.62 96 ARG A N 1
ATOM 719 C CA . ARG A 1 96 ? -22.151 2.046 15.952 1.00 50.62 96 ARG A CA 1
ATOM 720 C C . ARG A 1 96 ? -22.609 0.903 16.839 1.00 50.62 96 ARG A C 1
ATOM 722 O O . ARG A 1 96 ? -22.189 -0.232 16.667 1.00 50.62 96 ARG A O 1
ATOM 729 N N . LYS A 1 97 ? -23.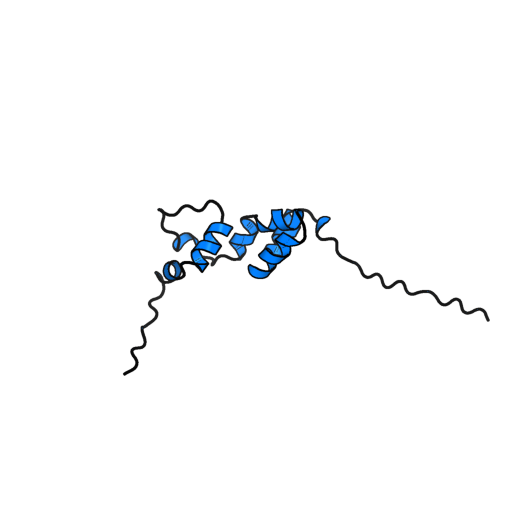571 1.203 17.716 1.00 47.00 97 LYS A N 1
ATOM 730 C CA 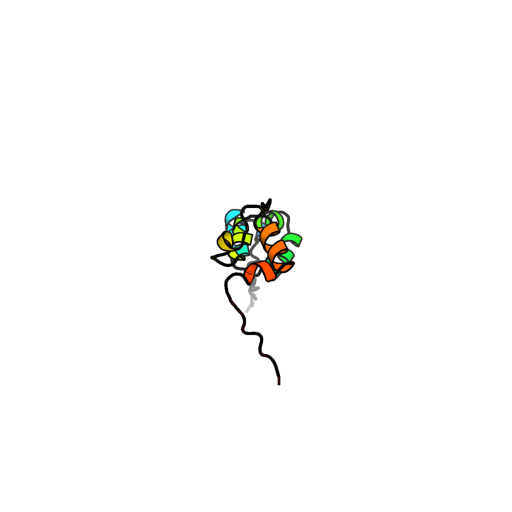. LYS A 1 97 ? -24.449 0.192 18.309 1.00 47.00 97 LYS A CA 1
ATOM 731 C C . LYS A 1 97 ? -25.158 -0.534 17.165 1.00 47.00 97 LYS A C 1
ATOM 733 O O . LYS A 1 97 ? -26.147 -0.029 16.640 1.00 47.00 97 LYS A O 1
ATOM 738 N N . VAL A 1 98 ? -24.664 -1.700 16.767 1.00 53.94 98 VAL A N 1
ATOM 739 C CA . VAL A 1 98 ? -25.485 -2.644 16.011 1.00 53.94 98 VAL A CA 1
ATOM 740 C C . VAL A 1 98 ? -26.559 -3.157 16.973 1.00 53.94 98 VAL A C 1
ATOM 742 O O . VAL A 1 98 ? -26.225 -3.720 18.021 1.00 53.94 98 VAL A O 1
ATOM 745 N N . PRO A 1 99 ? -27.857 -2.918 16.709 1.00 47.75 99 PRO A N 1
ATOM 746 C CA . PRO A 1 99 ? -28.896 -3.484 17.545 1.00 47.75 99 PRO A CA 1
ATOM 747 C C . PRO A 1 99 ? -28.807 -5.002 17.416 1.00 47.75 99 PRO A C 1
ATOM 749 O O . PRO A 1 99 ? -29.000 -5.563 16.337 1.00 47.75 99 PRO A O 1
ATOM 752 N N . LYS A 1 100 ? -28.489 -5.673 18.525 1.00 45.22 100 LYS A N 1
ATOM 753 C CA . LYS A 1 100 ? -28.628 -7.123 18.631 1.00 45.22 100 LYS A CA 1
ATOM 754 C C . LYS A 1 100 ? -30.100 -7.449 18.397 1.00 45.22 100 LYS A C 1
ATOM 756 O O . LYS A 1 100 ? -30.928 -7.253 19.282 1.00 45.22 100 LYS A O 1
ATOM 761 N N . VAL A 1 101 ? -30.425 -7.925 17.198 1.00 58.12 101 VAL A N 1
ATOM 762 C CA . VAL A 1 101 ? -31.715 -8.556 16.924 1.00 58.12 101 VAL A CA 1
ATOM 763 C C . VAL A 1 101 ? -31.756 -9.834 17.752 1.00 58.12 101 VAL A C 1
ATOM 765 O O . VAL A 1 101 ? -31.128 -10.837 17.417 1.00 58.12 101 VAL A O 1
ATOM 768 N N . GLN A 1 102 ? -32.472 -9.773 18.870 1.00 41.84 102 GLN A N 1
ATOM 769 C CA . GLN A 1 102 ? -32.928 -10.958 19.576 1.00 41.84 102 GLN A CA 1
ATOM 770 C C . GLN A 1 102 ? -34.020 -11.598 18.719 1.00 41.84 102 GLN A C 1
ATOM 772 O O . GLN A 1 102 ? -35.070 -10.996 18.489 1.00 41.84 102 GLN A O 1
ATOM 777 N N . LYS A 1 103 ? -33.757 -12.799 18.202 1.00 51.09 103 LYS A N 1
ATOM 778 C CA . LYS A 1 103 ? -34.820 -13.639 17.653 1.00 51.09 103 LYS A CA 1
ATOM 779 C C . LYS A 1 103 ? -35.563 -14.284 18.822 1.00 51.09 103 LYS A C 1
ATOM 781 O O . LYS A 1 103 ? -34.929 -14.857 19.705 1.00 51.09 103 LYS A O 1
ATOM 786 N N . LYS A 1 104 ? -36.878 -14.078 18.820 1.00 44.09 104 LYS A N 1
ATOM 787 C CA . LYS A 1 104 ? -37.865 -14.631 19.749 1.00 44.09 104 LYS A CA 1
ATOM 788 C C . LYS A 1 104 ? -38.132 -16.099 19.439 1.00 44.09 104 LYS A C 1
ATOM 790 O O . LYS A 1 104 ? -38.056 -16.445 18.239 1.00 44.09 104 LYS A O 1
#

InterPro domains:
  IPR001810 F-box domain [PF00646] (17-58)
  IPR001810 F-box domain [PS50181] (14-60)
  IPR001810 F-box domain [SM00256] (20-60)
  IPR036047 F-box-like domain superfamily [SSF81383] (7-85)

Organism: Gossypium barbadense (NCBI:txid3634)

Radius of gyration: 22.49 Å; chains: 1; bounding box: 49×23×84 Å

Sequence (104 aa):
MEERKGKGEVMSGTLDLSALPLDCITLIISFTSPRDACRLSLVSTALNSATESDAVWESFLPSQFQALIPSSLSFSSKKQLYLSLCENPLLIEAGRKVPKVQKK

pLDDT: mean 80.05, std 18.39, range [40.09, 97.44]

Secondary structure (DSSP, 8-state):
----------------GGGS-HHHHHHHHHTS-HHHHHHHTTT-HHHHHHHT-HHHHHHHS-TTHHHHS-TT---SSHHHHHHHHHH-GGGGGGG---------

=== Feature glossary ===
The record interleaves many kinds of information about one protein. Here is each kind framed as the question it answers.

Q: What does the local fold look like, residue by residue?
A: A 3Di character summarizes, for each residue, the relative orientation of the Cα frame of its nearest spatial neighbor. Because it encodes fold topology rather than chemistry, 3Di alignments detect remote structural similarity that sequence alignment misses.

Q: Which residues are in helices, strands, or loops?
A: Secondary structure is the local, repeating backbone conformation. DSSP classifies it into eight states by reading the hydrogen-bond network: three helix types (H, G, I), two β types (E, B), two non-regular types (T, S), and unstructured coil (-).

Q: How big and how compact is the whole molecule?
A: Three whole-structure scalars: the radius of gyration (RMS distance of Cα from centroid, in Å), the count of Cα–Cα contacts (pairs closer than 8 Å and separated by more than four residues in sequence — i.e. tertiary, not local, contacts), and the bounding-box dimensions. Together they distinguish compact globular folds from extended fibres or disordered chains.

Q: How confident is the AlphaFold model at each residue?
A: For AlphaFold models, the B-factor field carries pLDDT — the model's own estimate of local accuracy on a 0–100 scale. Regions with pLDDT<50 should be treated as essentially unmodeled; they often correspond to intrinsically disordered segments.

Q: What family and function is it annotated with?
A: Functional annotations link the protein to curated databases. InterPro entries identify conserved domains and families by matching the sequence against member-database signatures (Pfam, PROSITE, CDD, …). Gene Ontology (GO) terms describe molecular function, biological process, and cellular component in a controlled vocabulary. CATH places the structure in a hierarchical fold classification (Class/Architecture/Topology/Homologous-superfamily). The organism is the source species.

Q: What known structures does this most resemble?
A: Nearest PDB neighbors are the top structural matches found by Foldseek when searching this structure against the entire Protein Data Bank. Each hit reports a TM-score (0 to 1; >0.5 almost always implies the same fold) and an E-value. These are *structural* homologs — they m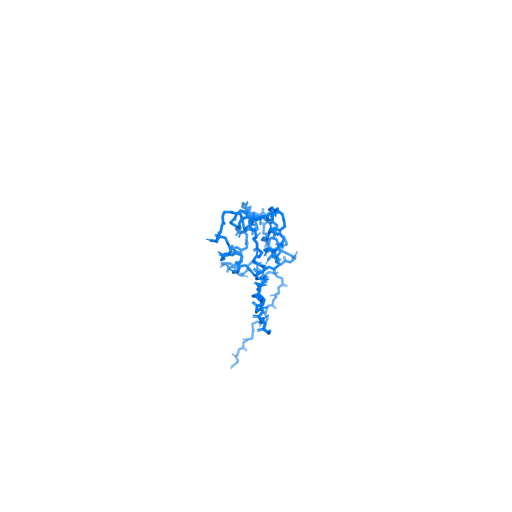ay share no detectable sequence similarity.

Q: Which residues are buried vs exposed?
A: Solvent-accessible surface area (SASA) is the area in Å² traced out by the centre of a 1.4 Å probe sphere (a water molecule) rolled over the protein's van der Waals surface (Shrake–Rupley / Lee–Richards construction). Buried residues have near-zero SASA; fully exposed residues can exceed 200 Å². The total SASA scales roughly with the number of surface residues.

Q: What are the backbone torsion angles?
A: φ (phi) and ψ (psi) are the two rotatable backbone dihedrals per residue: φ is the C(i-1)–N–Cα–C torsion, ψ is the N–Cα–C–N(i+1) torsion, both in degrees on (−180°, 180°]. α-helical residues cluster near (−60°, −45°); β-strand residues near (−120°, +130°). A Ramachandran plot is simply a scatter of (φ, ψ) for every residue.

Q: Are the domains correctly placed relative to each other?
A: Predicted aligned error is AlphaFold's pairwise confidence. Unlike pLDDT (per-residue), PAE is per-residue-pair and captures whether two parts of the structure are correctly placed relative to each other. Units are ångströms of expected positional error.

Q: What if only a Cα trace is available?
A: P-SEA three-state annotation labels each residue as helix, strand, or coil based purely on the geometry of the Cα trace. It serves as a fallback when the full backbone (and thus DSSP) is unavailable.

Q: What is the amino-acid chain?
A: This is the polypeptide sequence — one letter per residue, N-terminus first. Length ranges from a few dozen residues for small domains to over a thousand for large multi-domain proteins.

Q: What do the rendered images show?
A: The six renders are orthographic views along the three Cartesian axes in both directions. Representation (cartoon, sticks, or surface) and color scheme (sequence-rainbow or by-chain) vary across proteins so the training set covers all the common visualization conventions.

Q: What do the diagnostic plots show?
A: Plot images: a contact map (which residues are close in 3D, as an N×N binary image), a Ramachandran scatter (backbone torsion angles, revealing secondary-structure composition at a glance), and — for AlphaFold structures — a PAE heatmap (pairwise prediction confidence).

Q: How mobile is each atom in the crystal?
A: B-factor (Debye–Waller factor) reflects atomic displacement in the crystal lattice. It is an experimental observable (units Å²), not a prediction; low values mean the atom is pinned down, high values mean it moves or is heterogeneous across the crystal.

Q: Where is each backbone atom in 3D?
A: The mmCIF table is the protein's shape written out atom by atom. For each backbone N, Cα, C, and carbonyl O, it records an (x, y, z) coordinate triple in Å plus the residue type, chain letter, and residue number.